Protein AF-A0A926B2Y8-F1 (afdb_monomer_lite)

Foldseek 3Di:
DVLQVVQPQPDPVSFDPPQDPHPLCSVLSSQQPDPLRLDADWLQSRNSQQPSVPDQWDARPNVRKIKGHDRSQWIWIDGQNFHTWIDHRSFIWHAHPVQRWTQGTPPTIDGPHDDDD

Sequence (117 aa):
RSAIADYPYGGRGGYRIFPGPNSNTFVAHVLRHVPGIAASLSPMAVGRDYPSDGSLAAFDSDRRDVRLSLFGYAGITAGLSSGLEVNLLGLVAGIDPLRLAVTIPAFGTFSLLARDI

Radius of gyration: 13.79 Å; chains: 1; bounding box: 28×30×38 Å

pLDDT: mean 93.34, std 7.03, range [48.28, 98.19]

Secondary structure (DSSP, 8-state):
-HHHHT-TT-STT---SSSSSSHHHHHHHHHHHSTT------TT-TTTTS-TTS-SEEEETTTTEEEEEETTTEEEEEETTTEEEEEETTEEEEEETTTTEEEETTTEEEESSPPP-

Structure (mmCIF, N/CA/C/O backbone):
data_AF-A0A926B2Y8-F1
#
_entry.id   AF-A0A926B2Y8-F1
#
loop_
_atom_site.group_PDB
_atom_site.id
_atom_site.type_symbol
_atom_site.label_atom_id
_atom_site.label_alt_id
_atom_site.label_comp_id
_atom_site.label_asym_id
_atom_site.label_entity_id
_atom_site.label_seq_id
_atom_site.pdbx_PDB_ins_code
_atom_site.Cartn_x
_atom_site.Cartn_y
_atom_site.Cartn_z
_atom_site.occupancy
_atom_site.B_iso_or_equiv
_atom_site.auth_seq_id
_atom_site.auth_comp_id
_atom_site.auth_asym_id
_atom_site.auth_atom_id
_atom_site.pdbx_PDB_model_num
ATOM 1 N N . ARG A 1 1 ? 1.908 -20.902 -7.715 1.00 84.44 1 ARG A N 1
ATOM 2 C CA . ARG A 1 1 ? 2.992 -20.922 -8.736 1.00 84.44 1 ARG A CA 1
ATOM 3 C C . ARG A 1 1 ? 2.768 -19.876 -9.830 1.00 84.44 1 ARG A C 1
ATOM 5 O O . ARG A 1 1 ? 3.745 -19.235 -10.182 1.00 84.44 1 ARG A O 1
ATOM 12 N N . SER A 1 2 ? 1.534 -19.670 -10.314 1.00 93.75 2 SER A N 1
ATOM 13 C CA . SER A 1 2 ? 1.178 -18.607 -11.279 1.00 93.75 2 SER A CA 1
ATOM 14 C C . SER A 1 2 ? 1.671 -17.222 -10.853 1.00 93.75 2 SER A C 1
ATOM 16 O O . SER A 1 2 ? 2.477 -16.647 -11.559 1.00 93.75 2 SER A O 1
ATOM 18 N N . ALA A 1 3 ? 1.365 -16.777 -9.628 1.00 94.25 3 ALA A N 1
ATOM 19 C CA . ALA A 1 3 ? 1.812 -15.476 -9.104 1.00 94.25 3 ALA A CA 1
ATOM 20 C C . ALA A 1 3 ? 3.340 -15.237 -9.139 1.00 94.25 3 ALA A C 1
ATOM 22 O O . ALA A 1 3 ? 3.793 -14.101 -9.133 1.00 94.25 3 ALA A O 1
ATOM 23 N N . ILE A 1 4 ? 4.154 -16.299 -9.150 1.00 95.38 4 ILE A N 1
ATOM 24 C CA . ILE A 1 4 ? 5.611 -16.175 -9.315 1.00 95.38 4 ILE A CA 1
ATOM 25 C C . ILE A 1 4 ? 5.963 -16.046 -10.801 1.00 95.38 4 ILE A C 1
ATOM 27 O O . ILE A 1 4 ? 6.822 -15.247 -11.157 1.00 95.38 4 ILE A O 1
ATOM 31 N N . ALA A 1 5 ? 5.319 -16.847 -11.653 1.00 95.06 5 ALA A N 1
ATOM 32 C CA . ALA A 1 5 ? 5.545 -16.852 -13.096 1.00 95.06 5 ALA A CA 1
ATOM 33 C C . ALA A 1 5 ? 5.069 -15.556 -13.774 1.00 95.06 5 ALA A C 1
ATOM 35 O O . ALA A 1 5 ? 5.721 -15.090 -14.702 1.00 95.06 5 ALA A O 1
ATOM 36 N N . ASP A 1 6 ? 3.987 -14.963 -13.270 1.00 93.88 6 ASP A N 1
ATOM 37 C CA . ASP A 1 6 ? 3.350 -13.770 -13.834 1.00 93.88 6 ASP A CA 1
ATOM 38 C C . ASP A 1 6 ? 3.971 -12.460 -13.313 1.00 93.88 6 ASP A C 1
ATOM 40 O O . ASP A 1 6 ? 3.542 -11.372 -13.695 1.00 93.88 6 ASP A O 1
ATOM 44 N N . TYR A 1 7 ? 4.999 -12.535 -12.454 1.00 96.44 7 TYR A N 1
ATOM 45 C CA . TYR A 1 7 ? 5.663 -11.347 -11.923 1.00 96.44 7 TYR A CA 1
ATOM 46 C C . TYR A 1 7 ? 6.427 -10.600 -13.035 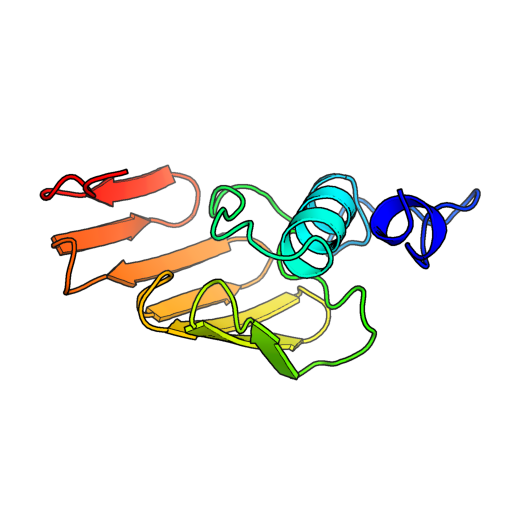1.00 96.44 7 TYR A C 1
ATOM 48 O O . TYR A 1 7 ? 7.436 -11.111 -13.538 1.00 96.44 7 TYR A O 1
ATOM 56 N N . PRO A 1 8 ? 6.041 -9.356 -13.384 1.00 96.06 8 PRO A N 1
ATOM 57 C CA . PRO A 1 8 ? 6.537 -8.690 -14.593 1.00 96.06 8 PRO A CA 1
ATOM 58 C C . PRO A 1 8 ? 8.011 -8.274 -14.523 1.00 96.06 8 PRO A C 1
ATOM 60 O O . PRO A 1 8 ? 8.612 -7.937 -15.540 1.00 96.06 8 PRO A O 1
ATOM 63 N N . TYR A 1 9 ? 8.619 -8.320 -13.335 1.00 95.94 9 TYR A N 1
ATOM 64 C CA . TYR A 1 9 ? 10.003 -7.902 -13.107 1.00 95.94 9 TYR A CA 1
ATOM 65 C C . TYR A 1 9 ? 10.936 -9.062 -12.732 1.00 95.94 9 TYR A C 1
ATOM 67 O O . TYR A 1 9 ? 11.995 -8.840 -12.149 1.00 95.94 9 TYR A O 1
ATOM 75 N N . GLY A 1 10 ? 10.561 -10.307 -13.053 1.00 94.38 10 GLY A N 1
ATOM 76 C CA . GLY A 1 10 ? 11.373 -11.499 -12.761 1.00 94.38 10 GLY A CA 1
ATOM 77 C C . GLY A 1 10 ? 12.637 -11.659 -13.624 1.00 94.38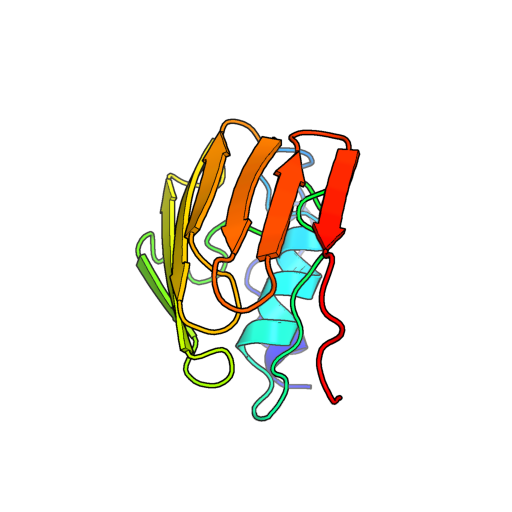 10 GLY A C 1
ATOM 78 O O . GLY A 1 10 ? 13.483 -12.501 -13.328 1.00 94.38 10 GLY A O 1
ATOM 79 N N . GLY A 1 11 ? 12.777 -10.873 -14.697 1.00 93.81 11 GLY A N 1
ATOM 80 C CA . GLY A 1 11 ? 13.912 -10.933 -15.621 1.00 93.81 11 GLY A CA 1
ATOM 81 C C . GLY A 1 11 ? 15.173 -10.210 -15.132 1.00 93.81 11 GLY A C 1
ATOM 82 O O . GLY A 1 11 ? 15.150 -9.387 -14.215 1.00 93.81 11 GLY A O 1
ATOM 83 N N . ARG A 1 12 ? 16.306 -10.475 -15.800 1.00 93.50 12 ARG A N 1
ATOM 84 C CA . ARG A 1 12 ? 17.551 -9.716 -15.584 1.00 93.50 12 ARG A CA 1
ATOM 85 C C . ARG A 1 12 ? 17.309 -8.225 -15.842 1.00 93.50 12 ARG A C 1
ATOM 87 O O . ARG A 1 12 ? 16.706 -7.866 -16.844 1.00 93.50 12 ARG A O 1
ATOM 94 N N . GLY A 1 13 ? 17.798 -7.371 -14.944 1.00 93.69 13 GLY A N 1
ATOM 95 C CA . GLY A 1 13 ? 17.580 -5.920 -15.014 1.00 93.69 13 GLY A CA 1
ATOM 96 C C . GLY A 1 13 ? 16.227 -5.451 -14.465 1.00 93.69 13 GLY A C 1
ATOM 97 O O . GLY A 1 13 ? 16.013 -4.250 -14.355 1.00 93.69 13 GLY A O 1
ATOM 98 N N . GLY A 1 14 ? 15.345 -6.366 -14.048 1.00 95.19 14 GLY A N 1
ATOM 99 C CA . GLY A 1 14 ? 14.057 -6.034 -13.438 1.00 95.19 14 GLY A CA 1
ATOM 100 C C . GLY A 1 14 ? 14.140 -5.550 -11.988 1.00 95.19 14 GLY A C 1
ATOM 101 O O . GLY A 1 14 ? 13.106 -5.316 -11.388 1.00 95.19 14 GLY A O 1
ATOM 102 N N . TYR A 1 15 ? 15.328 -5.410 -11.395 1.00 96.44 15 TYR A N 1
ATOM 103 C CA . TYR A 1 15 ? 15.484 -4.997 -9.998 1.00 96.44 15 TYR A CA 1
ATOM 104 C C . TYR A 1 15 ? 15.953 -3.542 -9.884 1.00 96.44 15 TYR A C 1
ATOM 106 O O . TYR A 1 15 ? 16.972 -3.162 -10.462 1.00 96.44 15 TYR A O 1
ATOM 114 N N . ARG A 1 16 ? 15.265 -2.750 -9.057 1.00 96.56 16 ARG A N 1
ATOM 115 C CA . ARG A 1 16 ? 15.633 -1.388 -8.657 1.00 96.56 16 ARG A CA 1
ATOM 116 C C . ARG A 1 16 ? 15.401 -1.202 -7.159 1.00 96.56 16 ARG A C 1
ATOM 118 O O . ARG A 1 16 ? 14.284 -1.364 -6.685 1.00 96.56 16 ARG A O 1
ATOM 125 N N . ILE A 1 17 ? 16.442 -0.788 -6.430 1.00 95.31 17 ILE A N 1
ATOM 126 C CA . ILE A 1 17 ? 16.437 -0.677 -4.957 1.00 95.31 17 ILE A CA 1
ATOM 127 C C . ILE A 1 17 ? 15.263 0.171 -4.442 1.00 95.31 17 ILE A C 1
ATOM 129 O O . ILE A 1 17 ? 14.534 -0.268 -3.555 1.00 95.31 17 ILE A O 1
ATOM 133 N N . PHE A 1 18 ? 15.067 1.361 -5.014 1.00 95.62 18 PHE A N 1
ATOM 134 C CA . PHE A 1 18 ? 14.023 2.301 -4.615 1.00 95.62 18 PHE A CA 1
ATOM 135 C C . PHE A 1 18 ? 13.516 3.112 -5.822 1.00 95.62 18 PHE A C 1
ATOM 137 O O . PHE A 1 18 ? 14.319 3.465 -6.692 1.00 95.62 18 PHE A O 1
ATOM 144 N N . PRO A 1 19 ? 12.206 3.423 -5.895 1.00 92.19 19 PRO A N 1
ATOM 145 C CA . PRO A 1 19 ? 11.103 2.931 -5.047 1.00 92.19 19 PRO A CA 1
ATOM 146 C C . PRO A 1 19 ? 10.679 1.478 -5.327 1.00 92.19 19 PRO A C 1
ATOM 148 O O . PRO A 1 19 ? 9.718 0.988 -4.744 1.00 92.19 19 PRO A O 1
ATOM 151 N N . GLY A 1 20 ? 11.387 0.790 -6.220 1.00 91.75 20 GLY A N 1
ATOM 152 C CA . GLY A 1 20 ? 11.056 -0.543 -6.710 1.00 91.75 20 GLY A CA 1
ATOM 153 C C . GLY A 1 20 ? 11.058 -0.570 -8.238 1.00 91.75 20 GLY A C 1
ATOM 154 O O . GLY A 1 20 ? 11.251 0.475 -8.873 1.00 91.75 20 GLY A O 1
ATOM 155 N N . PRO A 1 21 ? 10.846 -1.734 -8.856 1.00 96.44 21 PRO A N 1
ATOM 156 C CA . PRO A 1 21 ? 10.566 -3.036 -8.232 1.00 96.44 21 PRO A CA 1
ATOM 157 C C . PRO A 1 21 ? 11.778 -3.662 -7.507 1.00 96.44 21 PRO A C 1
ATOM 159 O O . PRO A 1 21 ? 12.874 -3.709 -8.055 1.00 96.44 21 PRO A O 1
ATOM 162 N N . ASN A 1 22 ? 11.589 -4.171 -6.285 1.00 97.31 22 ASN A N 1
ATOM 163 C CA . ASN A 1 22 ? 12.614 -4.874 -5.491 1.00 97.31 22 ASN A CA 1
ATOM 164 C C . ASN A 1 22 ? 12.063 -6.177 -4.859 1.00 97.31 22 ASN A C 1
ATOM 166 O O . ASN A 1 22 ? 10.999 -6.660 -5.248 1.00 97.31 22 ASN A O 1
ATOM 170 N N . SER A 1 23 ? 12.765 -6.772 -3.886 1.00 96.62 23 SER A N 1
ATOM 171 C CA . SER A 1 23 ? 12.321 -8.012 -3.222 1.00 96.62 23 SER A CA 1
ATOM 172 C C . SER A 1 23 ? 10.998 -7.849 -2.462 1.00 96.62 23 SER A C 1
ATOM 174 O O . SER A 1 23 ? 10.152 -8.739 -2.514 1.00 96.62 23 SER A O 1
ATOM 176 N N . ASN A 1 24 ? 10.767 -6.702 -1.820 1.00 97.25 24 ASN A N 1
ATOM 177 C CA . ASN A 1 24 ? 9.500 -6.401 -1.152 1.00 97.25 24 ASN A CA 1
ATOM 178 C C . ASN A 1 24 ? 8.372 -6.201 -2.168 1.00 97.25 24 ASN A C 1
ATOM 180 O O . ASN A 1 24 ? 7.247 -6.628 -1.921 1.00 97.25 24 ASN A O 1
ATOM 184 N N . THR A 1 25 ? 8.665 -5.617 -3.334 1.00 97.00 25 THR A N 1
ATOM 185 C CA . THR A 1 25 ? 7.700 -5.540 -4.443 1.00 97.00 25 THR A CA 1
ATOM 186 C C . THR A 1 25 ? 7.277 -6.931 -4.915 1.00 97.00 25 THR A C 1
ATOM 188 O O . THR A 1 25 ? 6.089 -7.163 -5.136 1.00 97.00 25 THR A O 1
ATOM 191 N N . PHE A 1 26 ? 8.224 -7.866 -5.026 1.00 96.94 26 PHE A N 1
ATOM 192 C CA . PHE A 1 26 ? 7.935 -9.252 -5.391 1.00 96.94 26 PHE A CA 1
ATOM 193 C C . PHE A 1 26 ? 7.064 -9.952 -4.343 1.00 96.94 26 PHE A C 1
ATOM 195 O O . PHE A 1 26 ? 6.026 -10.512 -4.686 1.00 96.94 26 PHE A O 1
ATOM 202 N N . VAL A 1 27 ? 7.430 -9.881 -3.059 1.00 96.94 27 VAL A N 1
ATOM 203 C CA . VAL A 1 27 ? 6.628 -10.516 -2.001 1.00 96.94 27 VAL A CA 1
ATOM 204 C C . VAL A 1 27 ? 5.232 -9.894 -1.931 1.00 96.94 27 VAL A C 1
ATOM 206 O O . VAL A 1 27 ? 4.246 -10.622 -1.861 1.00 96.94 27 VAL A O 1
ATOM 209 N N . ALA A 1 28 ? 5.118 -8.566 -2.037 1.00 95.50 28 ALA A N 1
ATOM 210 C CA . ALA A 1 28 ? 3.824 -7.890 -2.098 1.00 95.50 28 ALA A CA 1
ATOM 211 C C . ALA A 1 28 ? 2.991 -8.331 -3.310 1.00 95.50 28 ALA A C 1
ATOM 213 O O . ALA A 1 28 ? 1.783 -8.507 -3.182 1.00 95.50 28 ALA A O 1
ATOM 214 N N . HIS A 1 29 ? 3.619 -8.528 -4.473 1.00 95.31 29 HIS A N 1
ATOM 215 C CA . HIS A 1 29 ? 2.946 -9.061 -5.654 1.00 95.31 29 HIS A CA 1
ATOM 216 C C . HIS A 1 29 ? 2.386 -10.461 -5.383 1.00 95.31 29 HIS A C 1
ATOM 218 O O . HIS A 1 29 ? 1.199 -10.685 -5.600 1.00 95.31 29 HIS A O 1
ATOM 224 N N . VAL A 1 30 ? 3.201 -11.373 -4.848 1.00 95.62 30 VAL A N 1
ATOM 225 C CA . VAL A 1 30 ? 2.767 -12.747 -4.558 1.00 95.62 30 VAL A CA 1
ATOM 226 C C . VAL A 1 30 ? 1.624 -12.768 -3.543 1.00 95.62 30 VAL A C 1
ATOM 228 O O . VAL A 1 30 ? 0.627 -13.438 -3.792 1.00 95.62 30 VAL A O 1
ATOM 231 N N . LEU A 1 31 ? 1.724 -12.008 -2.446 1.00 94.50 31 LEU A N 1
ATOM 232 C CA . LEU A 1 31 ? 0.673 -11.950 -1.421 1.00 94.50 31 LEU A CA 1
ATOM 233 C C . LEU A 1 31 ? -0.675 -11.471 -1.982 1.00 94.50 31 LEU A C 1
ATOM 235 O O . LEU A 1 31 ? -1.703 -11.978 -1.564 1.00 94.50 31 LEU A O 1
ATOM 239 N N . ARG A 1 32 ? -0.674 -10.547 -2.953 1.00 91.81 32 ARG A N 1
ATOM 240 C CA . ARG A 1 32 ? -1.904 -10.018 -3.574 1.00 91.81 32 ARG A CA 1
ATOM 241 C C . ARG A 1 32 ? -2.514 -10.926 -4.646 1.00 91.81 32 ARG A C 1
ATOM 243 O O . ARG A 1 32 ? -3.675 -10.752 -4.988 1.00 91.81 32 ARG A O 1
ATOM 250 N N . HIS A 1 33 ? -1.730 -11.834 -5.227 1.00 92.88 33 HIS A N 1
ATOM 251 C CA . HIS A 1 33 ? -2.161 -12.670 -6.358 1.00 92.88 33 HIS A CA 1
ATOM 252 C C . HIS A 1 33 ? -2.392 -14.137 -5.975 1.00 92.88 33 HIS A C 1
ATOM 254 O O . HIS A 1 33 ? -2.774 -14.939 -6.829 1.00 92.88 33 HIS A O 1
ATOM 260 N N . VAL A 1 34 ? -2.140 -14.518 -4.720 1.00 94.31 34 VAL A N 1
ATOM 261 C CA . VAL A 1 34 ? -2.448 -15.857 -4.204 1.00 94.31 34 VAL A CA 1
ATOM 262 C C . VAL A 1 34 ? -3.729 -15.776 -3.368 1.00 94.31 34 VAL A C 1
ATOM 264 O O . VAL A 1 34 ? -3.679 -15.218 -2.274 1.00 94.31 34 VAL A O 1
ATOM 267 N N . PRO A 1 35 ? -4.853 -16.344 -3.850 1.00 92.44 35 PRO A N 1
ATOM 268 C CA . PRO A 1 35 ? -6.133 -16.251 -3.158 1.00 92.44 35 PRO A CA 1
ATOM 269 C C . PRO A 1 35 ? -6.097 -16.843 -1.750 1.00 92.44 35 PRO A C 1
ATOM 271 O O . PRO A 1 35 ? -5.478 -17.888 -1.520 1.00 92.44 35 PRO A O 1
ATOM 274 N N . GLY A 1 36 ? -6.821 -16.206 -0.832 1.00 90.81 36 GLY A N 1
ATOM 275 C CA . GLY A 1 36 ? -6.969 -16.662 0.551 1.00 90.81 36 GLY A CA 1
ATOM 276 C C . GLY A 1 36 ? -5.828 -16.235 1.475 1.00 90.81 36 GLY A C 1
ATOM 277 O O . GLY A 1 36 ? -5.800 -16.652 2.633 1.00 90.81 36 GLY A O 1
ATOM 278 N N . ILE A 1 37 ? -4.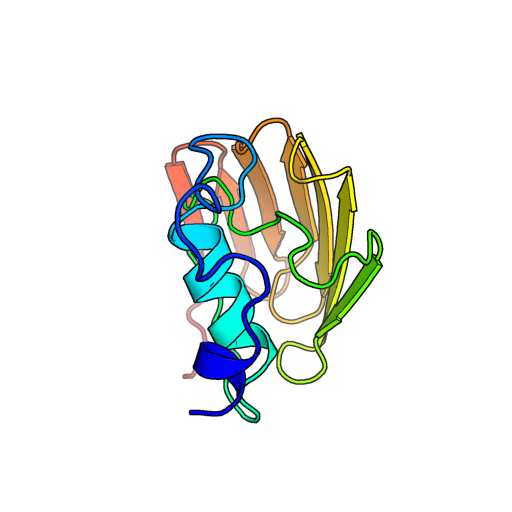897 -15.399 1.003 1.00 89.94 37 ILE A N 1
ATOM 279 C CA . ILE A 1 37 ? -3.830 -14.834 1.832 1.00 89.94 37 ILE A CA 1
ATOM 280 C C . ILE A 1 37 ? -4.181 -13.392 2.205 1.00 89.94 37 ILE A C 1
ATOM 282 O O . ILE A 1 37 ? -3.929 -12.454 1.460 1.00 89.94 37 ILE A O 1
ATOM 286 N N . ALA A 1 38 ? -4.678 -13.196 3.426 1.00 87.69 38 ALA A N 1
ATOM 287 C CA . ALA A 1 38 ? -4.953 -11.863 3.976 1.00 87.69 38 ALA A CA 1
ATOM 288 C C . ALA A 1 38 ? -3.727 -11.213 4.663 1.00 87.69 38 ALA A C 1
ATOM 290 O O . ALA A 1 38 ? -3.859 -10.273 5.450 1.00 87.69 38 ALA A O 1
ATOM 291 N N . ALA A 1 39 ? -2.520 -11.726 4.406 1.00 88.31 39 ALA A N 1
ATOM 292 C CA . ALA A 1 39 ? -1.288 -11.233 5.010 1.00 88.31 39 ALA A CA 1
ATOM 293 C C . ALA A 1 39 ? -0.726 -10.023 4.254 1.00 88.31 39 ALA A C 1
ATOM 295 O O . ALA A 1 39 ? -0.891 -9.870 3.045 1.00 88.31 39 ALA A O 1
ATOM 296 N N . SER A 1 40 ? 0.007 -9.171 4.969 1.00 87.50 40 SER A N 1
ATOM 297 C CA . SER A 1 40 ? 0.666 -8.011 4.380 1.00 87.50 40 SER A CA 1
ATOM 298 C C . SER A 1 40 ? 2.097 -7.888 4.874 1.00 87.50 40 SER A C 1
ATOM 300 O O . SER A 1 40 ? 2.408 -8.286 5.994 1.00 87.50 40 SER A O 1
ATOM 302 N N . LEU A 1 41 ? 2.968 -7.326 4.038 1.00 93.50 41 LEU A N 1
ATOM 303 C CA . LEU A 1 41 ? 4.323 -6.985 4.458 1.00 93.50 41 LEU A CA 1
ATOM 304 C C . LEU A 1 41 ? 4.324 -5.968 5.603 1.00 93.50 41 LEU A C 1
ATOM 306 O O . LEU A 1 41 ? 3.397 -5.182 5.757 1.00 93.50 41 LEU A O 1
ATOM 310 N N . SER A 1 42 ? 5.410 -5.953 6.373 1.00 93.25 42 SER A N 1
ATOM 311 C CA . SER A 1 42 ? 5.646 -4.895 7.355 1.00 93.25 42 SER A CA 1
ATOM 312 C C . SER A 1 42 ? 5.610 -3.514 6.678 1.00 93.25 42 SER A C 1
ATOM 314 O O . SER A 1 42 ? 6.136 -3.387 5.570 1.00 93.25 42 SER A O 1
ATOM 316 N N . PRO A 1 43 ? 5.081 -2.459 7.325 1.00 93.56 43 PRO A N 1
ATOM 317 C CA . PRO A 1 43 ? 5.194 -1.080 6.830 1.00 93.56 43 PRO A CA 1
ATOM 318 C C . PRO A 1 43 ? 6.650 -0.621 6.642 1.00 93.56 43 PRO A C 1
ATOM 320 O O . PRO A 1 43 ? 6.908 0.312 5.891 1.00 93.56 43 PRO A O 1
ATOM 323 N N . MET A 1 44 ? 7.611 -1.319 7.255 1.00 94.00 44 MET A N 1
ATOM 324 C CA . MET A 1 44 ? 9.052 -1.109 7.073 1.00 94.00 44 MET A CA 1
ATOM 325 C C . MET A 1 44 ? 9.612 -1.682 5.764 1.00 94.00 44 MET A C 1
ATOM 327 O O . MET A 1 44 ? 10.774 -1.455 5.427 1.00 94.00 44 MET A O 1
ATOM 331 N N . ALA A 1 45 ? 8.823 -2.463 5.027 1.00 96.25 45 ALA A N 1
ATOM 332 C CA . ALA A 1 45 ? 9.252 -3.116 3.801 1.00 96.25 45 ALA A CA 1
ATOM 333 C C . ALA A 1 45 ? 9.250 -2.128 2.623 1.00 96.25 45 ALA A C 1
ATOM 335 O O . ALA A 1 45 ? 8.328 -2.103 1.804 1.00 96.25 45 ALA A O 1
ATOM 336 N N . VAL A 1 46 ? 10.303 -1.312 2.518 1.00 96.56 46 VAL A N 1
ATOM 337 C CA . VAL A 1 46 ? 10.471 -0.326 1.437 1.00 96.56 46 VAL A CA 1
ATOM 338 C C . VAL A 1 46 ? 10.313 -0.994 0.066 1.00 96.56 46 VAL A C 1
ATOM 340 O O . VAL A 1 46 ? 11.005 -1.962 -0.253 1.00 96.56 46 VAL A O 1
ATOM 343 N N . GLY A 1 47 ? 9.393 -0.475 -0.750 1.00 96.25 47 GLY A N 1
ATOM 344 C CA . GLY A 1 47 ? 9.023 -1.033 -2.057 1.00 96.25 47 GLY A CA 1
ATOM 345 C C . GLY A 1 47 ? 7.787 -1.940 -2.052 1.00 96.25 47 GLY A C 1
ATOM 346 O O . GLY A 1 47 ? 7.345 -2.345 -3.132 1.00 96.25 47 GLY A O 1
ATOM 347 N N . ARG A 1 48 ? 7.174 -2.218 -0.885 1.00 95.44 48 ARG A N 1
ATOM 348 C CA . ARG A 1 48 ? 5.909 -2.978 -0.790 1.00 95.44 48 ARG A CA 1
ATOM 349 C C . ARG A 1 48 ? 4.755 -2.337 -1.568 1.00 95.44 48 ARG A C 1
ATOM 351 O O . ARG A 1 48 ? 3.891 -3.049 -2.073 1.00 95.44 48 ARG A O 1
ATOM 358 N N . ASP A 1 49 ? 4.750 -1.010 -1.696 1.00 95.56 49 ASP A N 1
ATOM 359 C CA . ASP A 1 49 ? 3.662 -0.263 -2.340 1.00 95.56 49 ASP A CA 1
ATOM 360 C C . ASP A 1 49 ? 3.928 0.066 -3.805 1.00 95.56 49 ASP A C 1
ATOM 362 O O . ASP A 1 49 ? 3.100 0.722 -4.437 1.00 95.56 49 ASP A O 1
ATOM 366 N N . TYR A 1 50 ? 5.041 -0.394 -4.379 1.00 96.62 50 TYR A N 1
ATOM 367 C CA . TYR A 1 50 ? 5.270 -0.246 -5.811 1.00 96.62 50 TYR A CA 1
ATOM 368 C C . TYR A 1 50 ? 4.149 -0.966 -6.600 1.00 96.62 50 TYR A C 1
ATOM 370 O O . TYR A 1 50 ? 3.824 -2.118 -6.280 1.00 96.62 50 TYR A O 1
ATOM 378 N N . PRO A 1 51 ? 3.507 -0.310 -7.587 1.00 95.69 51 PRO A N 1
ATOM 379 C CA . PRO A 1 51 ? 2.389 -0.873 -8.346 1.00 95.69 51 PRO A CA 1
ATOM 380 C C . PRO A 1 51 ? 2.891 -1.876 -9.390 1.00 95.69 51 PRO A C 1
ATOM 382 O O . PRO A 1 51 ? 3.066 -1.548 -10.561 1.00 95.69 51 PRO A O 1
ATOM 385 N N . SER A 1 52 ? 3.181 -3.105 -8.953 1.00 94.06 52 SER A N 1
ATOM 386 C CA . SER A 1 52 ? 3.729 -4.139 -9.838 1.00 94.06 52 SER A CA 1
ATOM 387 C C . SER A 1 52 ? 2.748 -4.662 -10.885 1.00 94.06 52 SER A C 1
ATOM 389 O O . SER A 1 52 ? 3.166 -5.272 -11.857 1.00 94.06 52 SER A O 1
ATOM 391 N N . ASP A 1 53 ? 1.467 -4.392 -10.695 1.00 90.44 53 ASP A N 1
ATOM 392 C CA . ASP A 1 53 ? 0.347 -4.603 -11.609 1.00 90.44 53 ASP A CA 1
ATOM 393 C C . ASP A 1 53 ? 0.185 -3.469 -12.641 1.00 90.44 53 ASP A C 1
ATOM 395 O O . ASP A 1 53 ? -0.727 -3.500 -13.463 1.00 90.44 53 ASP A O 1
ATOM 399 N N . GLY A 1 54 ? 1.036 -2.436 -12.590 1.00 90.50 54 GLY A N 1
ATOM 400 C CA . GLY A 1 54 ? 0.955 -1.257 -13.458 1.00 90.50 54 GLY A CA 1
ATOM 401 C C . GLY A 1 54 ? -0.185 -0.294 -13.110 1.00 90.50 54 GLY A C 1
ATOM 402 O O . GLY A 1 54 ? -0.279 0.779 -13.706 1.00 90.50 54 GLY A O 1
ATOM 403 N N . SER A 1 55 ? -1.022 -0.634 -12.127 1.00 93.44 55 SER A N 1
ATOM 404 C CA . SER A 1 55 ? -2.179 0.163 -11.725 1.00 93.44 55 SER A CA 1
ATOM 405 C C . SER A 1 55 ? -1.840 1.049 -10.529 1.00 93.44 55 SER A C 1
ATOM 407 O O . SER A 1 55 ? -1.430 0.573 -9.471 1.00 93.44 55 SER A O 1
ATOM 409 N N . LEU A 1 56 ? -2.038 2.363 -10.674 1.00 95.19 56 LEU A N 1
ATOM 410 C CA . LEU A 1 56 ? -1.844 3.311 -9.568 1.00 95.19 56 LEU A CA 1
ATOM 411 C C . LEU A 1 56 ? -2.914 3.157 -8.480 1.00 95.19 56 LEU A C 1
ATOM 413 O O . LEU A 1 56 ? -2.701 3.612 -7.363 1.00 95.19 56 LEU A O 1
ATOM 417 N N . ALA A 1 57 ? -4.042 2.521 -8.798 1.00 96.44 57 ALA A N 1
ATOM 418 C CA . ALA A 1 57 ? -5.113 2.190 -7.873 1.00 96.44 57 ALA A CA 1
ATOM 419 C C . ALA A 1 57 ? -5.411 0.690 -7.942 1.00 96.44 57 ALA A C 1
ATOM 421 O O . ALA A 1 57 ? -5.537 0.145 -9.036 1.00 96.44 57 ALA A O 1
ATOM 422 N N . ALA A 1 58 ? -5.543 0.036 -6.792 1.00 94.62 58 ALA A N 1
ATOM 423 C CA . ALA A 1 58 ? -5.865 -1.384 -6.710 1.00 94.62 58 ALA A CA 1
ATOM 424 C C . ALA A 1 58 ? -6.772 -1.670 -5.509 1.00 94.62 58 ALA A C 1
ATOM 426 O O . ALA A 1 58 ? -6.665 -1.015 -4.471 1.00 94.62 58 ALA A O 1
ATOM 427 N N . PHE A 1 59 ? -7.635 -2.674 -5.649 1.00 94.50 59 PHE A N 1
ATOM 428 C CA . PHE A 1 59 ? -8.439 -3.219 -4.560 1.00 94.50 59 PHE A CA 1
ATOM 429 C C . PHE A 1 59 ? -7.990 -4.648 -4.260 1.00 94.50 59 PHE A C 1
ATOM 431 O O . PHE A 1 59 ? -7.895 -5.474 -5.165 1.00 94.50 59 PHE A O 1
ATOM 438 N N . ASP A 1 60 ? -7.710 -4.918 -2.992 1.00 91.62 60 ASP A N 1
ATOM 439 C CA . ASP A 1 60 ? -7.335 -6.228 -2.474 1.00 91.62 60 ASP A CA 1
ATOM 440 C C . ASP A 1 60 ? -8.558 -6.841 -1.782 1.00 91.62 60 ASP A C 1
ATOM 442 O O . ASP A 1 60 ? -8.966 -6.391 -0.707 1.00 91.62 60 ASP A O 1
ATOM 446 N N . SER A 1 61 ? -9.183 -7.831 -2.423 1.00 90.12 61 SER A N 1
ATOM 447 C CA . SER A 1 61 ? -10.423 -8.442 -1.932 1.00 90.12 61 SER A CA 1
ATOM 448 C C . SER A 1 61 ? -10.221 -9.276 -0.672 1.00 90.12 61 SER A C 1
ATOM 450 O O . SER A 1 61 ? -11.098 -9.280 0.193 1.00 90.12 61 SER A O 1
ATOM 452 N N . ASP A 1 62 ? -9.076 -9.951 -0.556 1.00 90.25 62 ASP A N 1
ATOM 453 C CA . ASP A 1 62 ? -8.768 -10.826 0.578 1.00 90.25 62 ASP A CA 1
ATOM 454 C C . ASP A 1 62 ? -8.506 -9.996 1.839 1.00 90.25 62 ASP A C 1
ATOM 456 O O . ASP A 1 62 ? -8.945 -10.351 2.936 1.00 90.25 62 ASP A O 1
ATOM 460 N N . ARG A 1 63 ? -7.859 -8.836 1.682 1.00 88.62 63 ARG A N 1
ATOM 461 C CA . 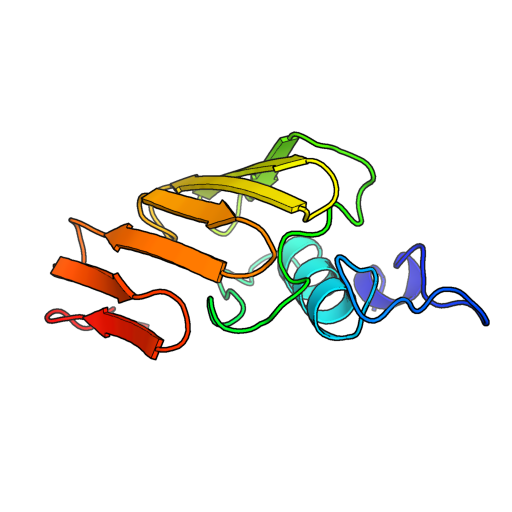ARG A 1 63 ? -7.588 -7.905 2.787 1.00 88.62 63 ARG A CA 1
ATOM 462 C C . ARG A 1 63 ? -8.682 -6.860 2.998 1.00 88.62 63 ARG A C 1
ATOM 464 O O . ARG A 1 63 ? -8.739 -6.255 4.067 1.00 88.62 63 ARG A O 1
ATOM 471 N N . ARG A 1 64 ? -9.568 -6.670 2.017 1.00 92.50 64 ARG A N 1
ATOM 472 C CA . ARG A 1 64 ? -10.566 -5.585 1.964 1.00 92.50 64 ARG A CA 1
ATOM 473 C C . ARG A 1 64 ? -9.923 -4.205 2.091 1.00 92.50 64 ARG A C 1
ATOM 475 O O . ARG A 1 64 ? -10.414 -3.350 2.831 1.00 92.50 64 ARG A O 1
ATOM 482 N N . ASP A 1 65 ? -8.832 -4.012 1.357 1.00 93.62 65 ASP A N 1
ATOM 483 C CA . ASP A 1 65 ? -8.059 -2.774 1.349 1.00 93.62 65 ASP A CA 1
ATOM 484 C C . ASP A 1 65 ? -8.034 -2.161 -0.058 1.00 93.62 65 ASP A C 1
ATOM 486 O O . ASP A 1 65 ? -7.853 -2.849 -1.062 1.00 93.62 65 ASP A O 1
ATOM 490 N N . VAL A 1 66 ? -8.183 -0.843 -0.132 1.00 95.88 66 VAL A N 1
ATOM 491 C CA . VAL A 1 66 ? -7.947 -0.041 -1.334 1.00 95.88 66 VAL A CA 1
ATOM 492 C C . VAL A 1 66 ? -6.576 0.605 -1.207 1.00 95.88 66 VAL A C 1
ATOM 494 O O . VAL A 1 66 ? -6.243 1.169 -0.165 1.00 95.88 66 VAL A O 1
ATOM 497 N N . ARG A 1 67 ? -5.783 0.559 -2.275 1.00 95.62 67 ARG A N 1
ATOM 498 C CA . ARG A 1 67 ? -4.452 1.165 -2.343 1.00 95.62 67 ARG A CA 1
ATOM 499 C C . ARG A 1 67 ? -4.366 2.119 -3.520 1.00 95.62 67 ARG A C 1
ATOM 501 O O . ARG A 1 67 ? -4.715 1.754 -4.639 1.00 95.62 67 ARG A O 1
ATOM 508 N N . LEU A 1 68 ? -3.807 3.292 -3.267 1.00 97.62 68 LEU A N 1
ATOM 509 C CA . LEU A 1 68 ? -3.349 4.260 -4.251 1.00 97.62 68 LEU A CA 1
ATOM 510 C C . LEU A 1 68 ? -1.832 4.403 -4.111 1.00 97.62 68 LEU A C 1
ATOM 512 O O . LEU A 1 68 ? -1.334 4.603 -3.007 1.00 97.62 68 LEU A O 1
ATOM 516 N N . SER A 1 69 ? -1.084 4.301 -5.203 1.00 96.94 69 SER A N 1
ATOM 517 C CA . SER A 1 69 ? 0.374 4.422 -5.197 1.00 96.94 69 SER A CA 1
ATOM 518 C C . SER A 1 69 ? 0.872 5.126 -6.446 1.00 96.94 69 SER A C 1
ATOM 520 O O . SER A 1 69 ? 0.673 4.661 -7.565 1.00 96.94 69 SER A O 1
ATOM 522 N N . LEU A 1 70 ? 1.590 6.224 -6.245 1.00 97.12 70 LEU A N 1
ATOM 523 C CA . LEU A 1 70 ? 2.316 6.954 -7.270 1.00 97.12 70 LEU A CA 1
ATOM 524 C C . LEU A 1 70 ? 3.713 6.346 -7.427 1.00 97.12 70 LEU A C 1
ATOM 526 O O . LEU A 1 70 ? 4.690 6.823 -6.846 1.00 97.12 70 LEU A O 1
ATOM 530 N N . PHE A 1 71 ? 3.792 5.246 -8.181 1.00 95.81 71 PHE A N 1
ATOM 531 C CA . PHE A 1 71 ? 5.037 4.530 -8.499 1.00 95.81 71 PHE A CA 1
ATOM 532 C C . PHE A 1 71 ? 5.893 4.148 -7.271 1.00 95.81 71 PHE A C 1
ATOM 534 O O . PHE A 1 71 ? 7.109 3.991 -7.386 1.00 95.81 71 PHE A O 1
ATOM 541 N N . GLY A 1 72 ? 5.274 4.007 -6.092 1.00 95.75 72 GLY A N 1
ATOM 542 C CA . GLY A 1 72 ? 5.949 3.735 -4.818 1.00 95.75 72 GLY A CA 1
ATOM 543 C C . GLY A 1 72 ? 6.618 4.943 -4.143 1.00 95.75 72 GLY A C 1
ATOM 544 O O . GLY A 1 72 ? 7.197 4.771 -3.073 1.00 95.75 72 GLY A O 1
ATOM 545 N N . TYR A 1 73 ? 6.547 6.149 -4.721 1.00 97.25 73 TYR A N 1
ATOM 546 C CA . TYR A 1 73 ? 7.059 7.376 -4.090 1.00 97.25 73 TYR A CA 1
ATOM 547 C C . TYR A 1 73 ? 6.091 7.968 -3.073 1.00 97.25 73 TYR A C 1
ATOM 549 O O . TYR A 1 73 ? 6.525 8.536 -2.080 1.00 97.25 73 TYR A O 1
ATOM 557 N N . ALA A 1 74 ? 4.795 7.877 -3.339 1.00 97.88 74 ALA A N 1
ATOM 558 C CA . ALA A 1 74 ? 3.754 8.340 -2.440 1.00 97.88 74 ALA A CA 1
ATOM 559 C C . ALA A 1 74 ? 2.538 7.433 -2.590 1.00 97.88 74 ALA A C 1
ATOM 561 O O . ALA A 1 74 ? 2.299 6.907 -3.677 1.00 97.88 74 ALA A O 1
ATOM 562 N N . GLY A 1 75 ? 1.763 7.241 -1.534 1.00 97.44 75 GLY A N 1
ATOM 563 C CA . GLY A 1 75 ? 0.582 6.398 -1.605 1.00 97.44 75 GLY A CA 1
ATOM 564 C C . GLY A 1 75 ? -0.300 6.494 -0.377 1.00 97.44 75 GLY A C 1
ATOM 565 O O . GLY A 1 75 ? 0.111 6.999 0.664 1.00 97.44 75 GLY A O 1
ATOM 566 N N . ILE A 1 76 ? -1.521 5.999 -0.526 1.00 97.88 76 ILE A N 1
ATOM 567 C CA . ILE A 1 76 ? -2.507 5.877 0.542 1.00 97.88 76 ILE A CA 1
ATOM 568 C C . ILE A 1 76 ? -3.076 4.465 0.463 1.00 97.88 76 ILE A C 1
ATOM 570 O O . ILE A 1 76 ? -3.463 4.018 -0.616 1.00 97.88 76 ILE A O 1
ATOM 574 N N . THR A 1 77 ? -3.155 3.780 1.595 1.00 96.94 77 THR A N 1
ATOM 575 C CA . THR A 1 77 ? -3.854 2.500 1.717 1.00 96.94 77 THR A CA 1
ATOM 576 C C . THR A 1 77 ? -4.929 2.647 2.779 1.00 96.94 77 THR A C 1
ATOM 578 O O . THR A 1 77 ? -4.656 3.147 3.866 1.00 96.94 77 THR A O 1
ATOM 581 N N . ALA A 1 78 ? -6.153 2.238 2.469 1.00 96.38 78 ALA A N 1
ATOM 582 C CA . ALA A 1 78 ? -7.273 2.312 3.392 1.00 96.38 78 ALA A CA 1
ATOM 583 C C . ALA A 1 78 ? -8.096 1.027 3.342 1.00 96.38 78 ALA A C 1
ATOM 585 O O . ALA A 1 78 ? -8.473 0.575 2.262 1.00 96.38 78 ALA A O 1
ATOM 586 N N . GLY A 1 79 ? -8.418 0.461 4.499 1.00 93.12 79 GLY A N 1
ATOM 587 C CA . GLY A 1 79 ? -9.332 -0.672 4.578 1.00 93.12 79 GLY A CA 1
ATOM 588 C C . GLY A 1 79 ? -9.390 -1.318 5.949 1.00 93.12 79 GLY A C 1
ATOM 589 O O . GLY A 1 79 ? -8.781 -0.849 6.911 1.00 93.12 79 GLY A O 1
ATOM 590 N N . LEU A 1 80 ? -10.165 -2.396 6.049 1.00 87.44 80 LEU A N 1
ATOM 591 C CA . LEU A 1 80 ? -10.426 -3.061 7.329 1.00 87.44 80 LEU A CA 1
ATOM 592 C C . LEU A 1 80 ? -9.205 -3.826 7.848 1.00 87.44 80 LEU A C 1
ATOM 594 O O . LEU A 1 80 ? -9.121 -4.097 9.046 1.00 87.44 80 LEU A O 1
ATOM 598 N N . SER A 1 81 ? -8.277 -4.208 6.964 1.00 86.56 81 SER A N 1
ATOM 599 C CA . SER A 1 81 ? -7.068 -4.926 7.364 1.00 86.56 81 SER A CA 1
ATOM 600 C C . SER A 1 81 ? -5.850 -4.023 7.506 1.00 86.56 81 SER A C 1
ATOM 602 O O . SER A 1 81 ? -4.919 -4.418 8.212 1.00 86.56 81 SER A O 1
ATOM 604 N N . SER A 1 82 ? -5.811 -2.865 6.847 1.00 87.25 82 SER A N 1
ATOM 605 C CA . SER A 1 82 ? -4.692 -1.914 6.963 1.00 87.25 82 SER A CA 1
ATOM 606 C C . SER A 1 82 ? -4.962 -0.738 7.902 1.00 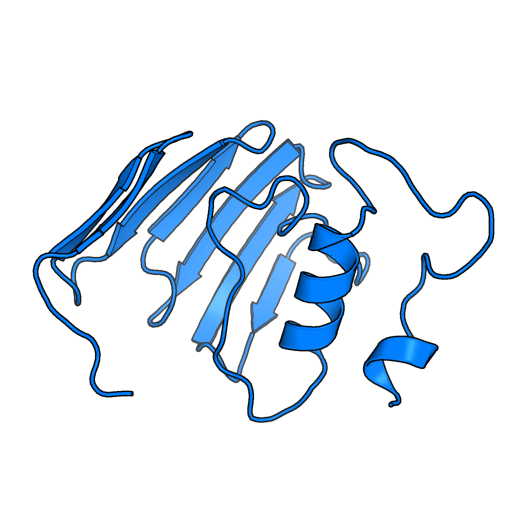87.25 82 SER A C 1
ATOM 608 O O . SER A 1 82 ? -4.010 -0.111 8.353 1.00 87.25 82 SER A O 1
ATOM 610 N N . GLY A 1 83 ? -6.222 -0.422 8.211 1.00 93.44 83 GLY A N 1
ATOM 611 C CA . GLY A 1 83 ? -6.560 0.886 8.770 1.00 93.44 83 GLY A CA 1
ATOM 612 C C . GLY A 1 83 ? -6.386 1.966 7.701 1.00 93.44 83 GLY A C 1
ATOM 613 O O . GLY A 1 83 ? -6.727 1.735 6.542 1.00 93.44 83 GLY A O 1
ATOM 614 N N . LEU A 1 84 ? -5.854 3.128 8.074 1.00 97.31 84 LEU A N 1
ATOM 615 C CA . LEU A 1 84 ? -5.455 4.196 7.157 1.00 97.31 84 LEU A CA 1
ATOM 616 C C . LEU A 1 84 ? -3.935 4.366 7.211 1.00 97.31 84 LEU A C 1
ATOM 618 O O . LEU A 1 84 ? -3.400 4.787 8.235 1.00 97.31 84 LEU A O 1
ATOM 622 N N . GLU A 1 85 ? -3.254 4.089 6.104 1.00 97.81 85 GLU A N 1
ATOM 623 C CA . GLU A 1 85 ? -1.812 4.268 5.936 1.00 97.81 85 GLU A CA 1
ATOM 624 C C . GLU A 1 85 ? -1.508 5.287 4.832 1.00 97.81 85 GLU A C 1
ATOM 626 O O . GLU A 1 85 ? -2.167 5.329 3.793 1.00 97.81 85 GLU A O 1
ATOM 631 N N . VAL A 1 86 ? -0.459 6.075 5.041 1.00 98.19 86 VAL A N 1
ATOM 632 C CA . VAL A 1 86 ? 0.140 6.983 4.065 1.00 98.19 86 VAL A CA 1
ATOM 633 C C . VAL A 1 86 ? 1.601 6.596 3.907 1.00 98.19 86 VAL A C 1
ATOM 635 O O . VAL A 1 86 ? 2.346 6.549 4.884 1.00 98.19 86 VAL A O 1
ATOM 638 N N . ASN A 1 87 ? 2.014 6.339 2.672 1.00 97.12 87 ASN A N 1
ATOM 639 C CA . ASN A 1 87 ? 3.406 6.126 2.302 1.00 97.12 87 ASN A CA 1
ATOM 640 C C . ASN A 1 87 ? 3.953 7.403 1.660 1.00 97.12 87 ASN A C 1
ATOM 642 O O . ASN A 1 87 ? 3.345 7.939 0.732 1.00 97.12 87 ASN A O 1
ATOM 646 N N . LEU A 1 88 ? 5.118 7.854 2.111 1.00 97.94 88 LEU A N 1
ATOM 647 C CA . LEU A 1 88 ? 5.917 8.866 1.440 1.00 97.94 88 LEU A CA 1
ATOM 648 C C . LEU A 1 88 ? 7.387 8.440 1.433 1.00 97.94 88 LEU A C 1
ATOM 650 O O . LEU A 1 88 ? 8.005 8.246 2.474 1.00 97.94 88 LEU A O 1
ATOM 654 N N . LEU A 1 89 ? 7.960 8.307 0.242 1.00 97.25 89 LEU A N 1
ATOM 655 C CA . LEU A 1 89 ? 9.345 7.912 -0.008 1.00 97.25 89 LEU A CA 1
ATOM 656 C C . LEU A 1 89 ? 9.755 6.604 0.696 1.00 97.25 89 LEU A C 1
ATOM 658 O O . LEU A 1 89 ? 10.907 6.430 1.084 1.00 97.25 89 LEU A O 1
ATOM 662 N N . GLY A 1 90 ? 8.815 5.666 0.842 1.00 94.75 90 GLY A N 1
ATOM 663 C CA . GLY A 1 90 ? 9.033 4.389 1.524 1.00 94.75 90 GLY A CA 1
ATOM 664 C C . GLY A 1 90 ? 8.833 4.442 3.039 1.00 94.75 90 GLY A C 1
ATOM 665 O O . GLY A 1 90 ? 8.904 3.397 3.682 1.00 94.75 90 GLY A O 1
ATOM 666 N N . LEU A 1 91 ? 8.564 5.619 3.607 1.00 97.50 91 LEU A N 1
ATOM 667 C CA . LEU A 1 91 ? 8.161 5.780 4.996 1.00 97.50 91 LEU A CA 1
ATOM 668 C C . LEU A 1 91 ? 6.643 5.696 5.100 1.00 97.50 91 LEU A C 1
ATOM 670 O O . LEU A 1 91 ? 5.933 6.453 4.444 1.00 97.50 91 LEU A O 1
ATOM 674 N N . VAL A 1 92 ? 6.156 4.797 5.949 1.00 97.94 92 VAL A N 1
ATOM 675 C CA . VAL A 1 92 ? 4.723 4.591 6.156 1.00 97.94 92 VAL A CA 1
ATOM 676 C C . VAL A 1 92 ? 4.318 5.133 7.521 1.00 97.94 92 VAL A C 1
ATOM 678 O O . VAL A 1 92 ? 4.891 4.746 8.537 1.00 97.94 92 VAL A O 1
ATOM 681 N N . ALA A 1 93 ? 3.328 6.020 7.536 1.00 98.12 93 ALA A N 1
ATOM 682 C CA . ALA A 1 93 ? 2.605 6.445 8.730 1.00 98.12 93 ALA A CA 1
ATOM 683 C C . ALA A 1 93 ? 1.182 5.900 8.660 1.00 98.12 93 ALA A C 1
ATOM 685 O O . ALA A 1 93 ? 0.614 5.823 7.573 1.00 98.12 93 ALA A O 1
ATOM 686 N N . GLY A 1 94 ? 0.570 5.563 9.788 1.00 97.69 94 GLY A N 1
ATOM 687 C CA . GLY A 1 94 ? -0.811 5.100 9.747 1.00 97.69 94 GLY A CA 1
ATOM 688 C C . GLY A 1 94 ? -1.471 4.948 11.099 1.00 97.69 94 GLY A C 1
ATOM 689 O O . GLY A 1 94 ? -0.816 4.991 12.141 1.00 97.69 94 GLY A O 1
ATOM 690 N N . ILE A 1 95 ? -2.783 4.765 11.054 1.00 97.38 95 ILE A N 1
ATOM 691 C CA . ILE A 1 95 ? -3.626 4.504 12.214 1.00 97.38 95 ILE A CA 1
ATOM 692 C C . ILE A 1 95 ? -4.578 3.357 11.908 1.00 97.38 95 ILE A C 1
ATOM 694 O O . ILE A 1 95 ? -5.135 3.265 10.815 1.00 97.38 95 ILE A O 1
ATOM 698 N N . ASP A 1 96 ? -4.817 2.517 12.904 1.00 95.38 96 ASP A N 1
ATOM 699 C CA . ASP A 1 96 ? -5.881 1.527 12.870 1.00 95.38 96 ASP A CA 1
ATOM 700 C C . ASP A 1 96 ? -6.765 1.670 14.117 1.00 95.38 96 ASP A C 1
ATOM 702 O O . ASP A 1 96 ? -6.372 1.244 15.208 1.00 95.38 96 ASP A O 1
ATOM 706 N N . PRO A 1 97 ? -7.971 2.244 13.969 1.00 92.94 97 PRO A N 1
ATOM 707 C CA . PRO A 1 97 ? -8.912 2.390 15.075 1.00 92.94 97 PRO A CA 1
ATOM 708 C C . PRO A 1 97 ? -9.436 1.064 15.641 1.00 92.94 97 PRO A C 1
ATOM 710 O O . PRO A 1 97 ? -9.728 0.995 16.830 1.00 92.94 97 PRO A O 1
ATOM 713 N N . LEU A 1 98 ? -9.553 0.012 14.822 1.00 91.50 98 LEU A N 1
ATOM 714 C CA . LEU A 1 98 ? -10.074 -1.294 15.246 1.00 91.50 98 LEU A CA 1
ATOM 715 C C . LEU A 1 98 ? -9.086 -2.026 16.152 1.00 91.50 98 LEU A C 1
ATOM 717 O O . LEU A 1 98 ? -9.492 -2.776 17.036 1.00 91.50 98 LEU A O 1
ATOM 721 N N . ARG A 1 99 ? -7.789 -1.808 15.927 1.00 91.38 99 ARG A N 1
ATOM 722 C CA . ARG A 1 99 ? -6.704 -2.424 16.702 1.00 91.38 99 ARG A CA 1
ATOM 723 C C . ARG A 1 99 ? -6.103 -1.495 17.756 1.00 91.38 99 ARG A C 1
ATOM 725 O O . ARG A 1 99 ? -5.225 -1.914 18.509 1.00 91.38 99 ARG A O 1
ATOM 732 N N . LEU A 1 100 ? -6.573 -0.245 17.817 1.00 95.19 100 LEU A N 1
ATOM 733 C CA . LEU A 1 100 ? -5.931 0.832 18.575 1.00 95.19 100 LEU A CA 1
ATOM 734 C C . LEU A 1 100 ? -4.423 0.863 18.281 1.00 95.19 100 LEU A C 1
ATOM 736 O O . LEU A 1 100 ? -3.593 0.828 19.192 1.00 95.19 100 LEU A O 1
ATOM 740 N N . ALA A 1 101 ? -4.089 0.844 16.988 1.00 95.38 101 ALA A N 1
ATOM 741 C CA . ALA A 1 101 ? -2.719 0.748 16.518 1.00 95.38 101 ALA A CA 1
ATOM 742 C C . ALA A 1 101 ? -2.256 2.020 15.809 1.00 95.38 101 ALA A C 1
ATOM 744 O O . ALA A 1 101 ? -3.029 2.695 15.126 1.00 95.38 101 ALA A O 1
ATOM 745 N N . VAL A 1 102 ? -0.967 2.316 15.951 1.00 97.25 102 VAL A N 1
ATOM 746 C CA . VAL A 1 102 ? -0.285 3.415 15.265 1.00 97.25 102 VAL A CA 1
ATOM 747 C C . VAL A 1 102 ? 0.936 2.859 14.550 1.00 97.25 102 VAL A C 1
ATOM 749 O O . VAL A 1 102 ? 1.773 2.181 15.150 1.00 97.25 102 VAL A O 1
ATOM 752 N N . THR A 1 103 ? 1.048 3.169 13.263 1.00 97.19 103 THR A N 1
ATOM 753 C CA . THR A 1 103 ? 2.239 2.901 12.462 1.00 97.19 103 THR A CA 1
ATOM 754 C C . THR A 1 103 ? 3.112 4.145 12.459 1.00 97.19 103 THR A C 1
ATOM 756 O O . THR A 1 103 ? 2.724 5.192 11.936 1.00 97.19 103 THR A O 1
ATOM 759 N N . ILE A 1 104 ? 4.292 4.022 13.060 1.00 97.44 104 ILE A N 1
ATOM 760 C CA . ILE A 1 104 ? 5.285 5.086 13.144 1.00 97.44 104 ILE A CA 1
ATOM 761 C C . ILE A 1 104 ? 6.291 4.898 11.998 1.00 97.44 104 ILE A C 1
ATOM 763 O O . ILE A 1 104 ? 6.907 3.826 11.898 1.00 97.44 104 ILE A O 1
ATOM 767 N N . PRO A 1 105 ? 6.511 5.929 11.160 1.00 97.00 105 PRO A N 1
ATOM 768 C CA . PRO A 1 105 ? 7.528 5.906 10.116 1.00 97.00 105 PRO A CA 1
ATOM 769 C C . PRO A 1 105 ? 8.878 5.423 10.633 1.00 97.00 105 PRO A C 1
ATOM 771 O O . PRO A 1 105 ? 9.370 5.934 11.631 1.00 97.00 105 PRO A O 1
ATOM 774 N N . ALA A 1 106 ? 9.480 4.457 9.942 1.00 93.31 106 ALA A N 1
ATOM 775 C CA . ALA A 1 106 ? 10.761 3.837 10.293 1.00 93.31 106 ALA A CA 1
ATOM 776 C C . ALA A 1 106 ? 10.797 2.974 11.580 1.00 93.31 106 ALA A C 1
ATOM 778 O O . ALA A 1 106 ? 11.816 2.331 11.832 1.00 93.31 106 ALA A O 1
ATOM 779 N N . PHE A 1 107 ? 9.709 2.887 12.353 1.00 95.50 107 PHE A N 1
ATOM 780 C CA . PHE A 1 107 ? 9.666 2.102 13.599 1.00 95.50 107 PHE A CA 1
ATOM 781 C C . PHE A 1 107 ? 8.614 0.984 13.603 1.00 95.50 107 PHE A C 1
ATOM 783 O O . PHE A 1 107 ? 8.644 0.124 14.480 1.00 95.50 107 PHE A O 1
ATOM 790 N N . GLY A 1 108 ? 7.728 0.940 12.607 1.00 93.50 108 GLY A N 1
ATOM 791 C CA . GLY A 1 108 ? 6.730 -0.120 12.458 1.00 93.50 108 GLY A CA 1
ATOM 792 C C . GLY A 1 108 ? 5.409 0.184 13.164 1.00 93.50 108 GLY A C 1
ATOM 793 O O . GLY A 1 108 ? 5.101 1.336 13.462 1.00 93.50 108 GLY A O 1
ATOM 794 N N . THR A 1 109 ? 4.599 -0.853 13.381 1.00 94.31 109 THR A N 1
ATOM 795 C CA . THR A 1 109 ? 3.253 -0.735 13.963 1.00 94.31 109 THR A CA 1
ATOM 796 C C . THR A 1 109 ? 3.247 -1.156 15.424 1.00 94.31 109 THR A C 1
ATOM 798 O O . THR A 1 109 ? 3.700 -2.248 15.763 1.00 94.31 109 THR A O 1
ATOM 801 N N . PHE A 1 110 ? 2.659 -0.317 16.270 1.00 94.62 110 PHE A N 1
ATOM 802 C CA . PHE A 1 110 ? 2.415 -0.583 17.683 1.00 94.62 110 PHE A CA 1
ATOM 803 C C . PHE A 1 110 ? 0.912 -0.720 17.888 1.00 94.62 110 PHE A C 1
ATOM 805 O O . PHE A 1 110 ? 0.172 0.181 17.505 1.00 94.62 110 PHE A O 1
ATOM 812 N N . SER A 1 111 ? 0.464 -1.838 18.457 1.00 93.75 111 SER A N 1
ATOM 813 C CA . SER A 1 111 ? -0.954 -2.165 18.640 1.00 93.75 111 SER A CA 1
ATOM 814 C C . SER A 1 111 ? -1.241 -2.478 20.100 1.00 93.75 111 SER A C 1
ATOM 816 O O . SER A 1 111 ? -0.465 -3.197 20.730 1.00 93.75 111 SER A O 1
ATOM 818 N N . LEU A 1 112 ? -2.356 -1.969 20.625 1.00 92.81 112 LEU A N 1
ATOM 819 C CA . LEU A 1 112 ? -2.825 -2.308 21.972 1.00 92.81 112 LEU A CA 1
ATOM 820 C C . LEU A 1 112 ? -3.737 -3.537 21.979 1.00 92.81 112 LEU A C 1
ATOM 822 O O . LEU A 1 112 ? -3.833 -4.217 22.998 1.00 92.81 112 LEU A O 1
ATOM 826 N N . LEU A 1 113 ? -4.391 -3.834 20.854 1.00 90.75 113 LEU A N 1
ATOM 827 C CA . LEU A 1 113 ? -5.264 -4.993 20.710 1.00 90.75 113 LEU A CA 1
ATOM 828 C C . LEU A 1 113 ? -4.606 -6.036 19.801 1.00 90.75 113 LEU A C 1
ATOM 830 O O . LEU A 1 113 ? -4.029 -5.704 18.760 1.00 90.75 113 LEU A O 1
ATOM 834 N N . ALA A 1 114 ? -4.679 -7.305 20.203 1.00 76.94 114 ALA A N 1
ATOM 835 C CA . ALA A 1 114 ? -4.296 -8.424 19.352 1.00 76.94 114 ALA A CA 1
ATOM 836 C C . ALA A 1 114 ? -5.381 -8.676 18.294 1.00 76.94 114 ALA A C 1
ATOM 838 O O . ALA A 1 114 ? -6.552 -8.356 18.501 1.00 76.94 114 ALA A O 1
ATOM 839 N N . ARG A 1 115 ? -4.991 -9.262 17.159 1.00 68.44 115 ARG A N 1
ATOM 840 C CA . ARG A 1 115 ? -5.941 -9.827 16.197 1.00 68.44 115 ARG A CA 1
ATOM 841 C C . ARG A 1 115 ? -6.066 -11.316 16.500 1.00 68.44 115 AR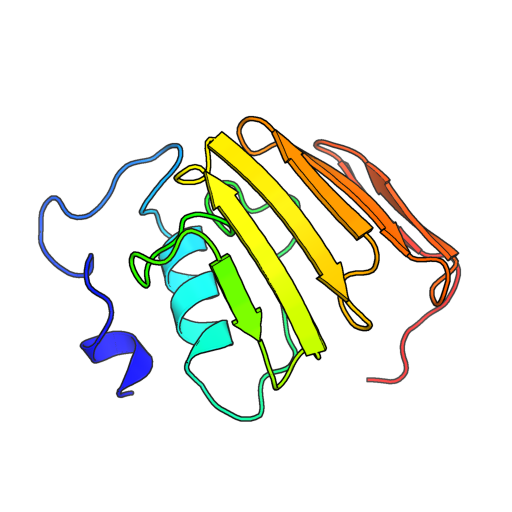G A C 1
ATOM 843 O O . ARG A 1 115 ? -5.035 -11.978 16.614 1.00 68.44 115 ARG A O 1
ATOM 850 N N . ASP A 1 116 ? -7.290 -11.821 16.595 1.00 51.22 116 ASP A N 1
ATOM 851 C CA . ASP A 1 116 ? -7.521 -13.256 16.455 1.00 51.22 116 ASP A CA 1
ATOM 852 C C . ASP A 1 116 ? -7.051 -13.649 15.042 1.00 51.22 116 ASP A C 1
ATOM 854 O O . ASP A 1 116 ? -7.414 -12.990 14.061 1.00 51.22 116 ASP A O 1
ATOM 858 N N . ILE A 1 117 ? -6.129 -14.615 14.972 1.00 48.28 117 ILE A N 1
ATOM 859 C CA . ILE A 1 117 ? -5.517 -15.115 13.728 1.00 48.28 117 ILE A CA 1
ATOM 860 C C . ILE A 1 117 ? -6.508 -16.018 13.002 1.00 48.28 117 ILE A C 1
ATOM 862 O O . ILE A 1 117 ? -7.067 -16.914 13.672 1.00 48.28 117 ILE A O 1
#